Protein AF-F5VV48-F1 (afdb_monomer_lite)

pLDDT: mean 83.0, std 11.46, range [44.12, 96.56]

Sequence (62 aa):
MNTTFDTIYKDYPVKPYISTNRDMEAPKPVPKRNMELLEDNLLAGDIMLLWRIQFGTFTTKT

Structure (mmCIF, N/CA/C/O backbone):
data_AF-F5VV48-F1
#
_entry.id   AF-F5VV48-F1
#
loop_
_atom_site.group_PDB
_atom_site.id
_atom_site.type_symbol
_atom_site.label_atom_id
_atom_site.label_alt_id
_atom_site.label_comp_id
_atom_site.label_asym_id
_atom_site.label_entity_id
_atom_site.label_seq_id
_atom_site.pdbx_PDB_ins_code
_atom_site.Cartn_x
_atom_site.Cartn_y
_atom_site.Cartn_z
_atom_site.occupancy
_atom_site.B_iso_or_equiv
_atom_site.auth_seq_id
_atom_site.auth_comp_id
_atom_site.auth_asym_id
_atom_site.auth_atom_id
_atom_site.pdbx_PDB_model_num
ATOM 1 N N . MET A 1 1 ? 7.224 9.014 -21.939 1.00 44.12 1 MET A N 1
ATOM 2 C CA . MET A 1 1 ? 6.404 8.047 -21.175 1.00 44.12 1 MET A CA 1
ATOM 3 C C . MET A 1 1 ? 7.347 7.002 -20.599 1.00 44.12 1 MET A C 1
ATOM 5 O O . MET A 1 1 ? 8.202 6.530 -21.338 1.00 44.12 1 MET A O 1
ATOM 9 N N . ASN A 1 2 ? 7.267 6.737 -19.291 1.00 54.25 2 ASN A N 1
ATOM 10 C CA . ASN A 1 2 ? 8.246 5.962 -18.514 1.00 54.25 2 ASN A CA 1
ATOM 11 C C . ASN A 1 2 ? 8.231 4.471 -18.888 1.00 54.25 2 ASN A C 1
ATOM 13 O O . ASN A 1 2 ? 7.618 3.660 -18.197 1.00 54.25 2 ASN A O 1
ATOM 17 N N . THR A 1 3 ? 8.938 4.106 -19.956 1.00 57.03 3 THR A N 1
ATOM 18 C CA . THR A 1 3 ? 9.089 2.726 -20.450 1.00 57.03 3 THR A CA 1
ATOM 19 C C . THR A 1 3 ? 9.546 1.739 -19.375 1.00 57.03 3 THR A C 1
ATOM 21 O O . THR A 1 3 ? 9.201 0.563 -19.452 1.00 57.03 3 THR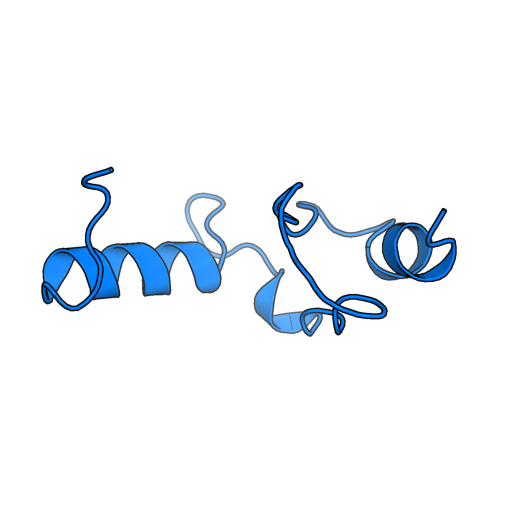 A O 1
ATOM 24 N N . THR A 1 4 ? 10.257 2.212 -18.350 1.00 68.75 4 THR A N 1
ATOM 25 C CA . THR A 1 4 ? 10.788 1.414 -17.240 1.00 68.75 4 THR A CA 1
ATOM 26 C C . THR A 1 4 ? 9.728 0.967 -16.231 1.00 68.75 4 THR A C 1
ATOM 28 O O . THR A 1 4 ? 9.816 -0.137 -15.713 1.00 68.75 4 THR A O 1
ATOM 31 N N . PHE A 1 5 ? 8.717 1.786 -15.923 1.00 74.81 5 PHE A N 1
ATOM 32 C CA . PHE A 1 5 ? 7.763 1.455 -14.850 1.00 74.81 5 PHE A CA 1
ATOM 33 C C . PHE A 1 5 ? 6.790 0.361 -15.307 1.00 74.81 5 PHE A C 1
ATOM 35 O O . PHE A 1 5 ? 6.576 -0.625 -14.605 1.00 74.81 5 PHE A O 1
ATOM 42 N N . ASP A 1 6 ? 6.276 0.477 -16.533 1.00 76.69 6 ASP A N 1
ATOM 43 C CA . ASP A 1 6 ? 5.399 -0.542 -17.114 1.00 76.69 6 ASP A CA 1
ATOM 44 C C . ASP A 1 6 ? 6.113 -1.872 -17.377 1.00 76.69 6 ASP A C 1
ATOM 46 O O . ASP A 1 6 ? 5.466 -2.915 -17.324 1.00 76.69 6 ASP A O 1
ATOM 50 N N . THR A 1 7 ? 7.432 -1.867 -17.608 1.00 81.44 7 THR A N 1
ATOM 51 C CA . THR A 1 7 ? 8.218 -3.110 -17.676 1.00 81.44 7 THR A CA 1
ATOM 52 C C . THR A 1 7 ? 8.469 -3.708 -16.297 1.00 81.44 7 THR A C 1
ATOM 54 O O . THR A 1 7 ? 8.295 -4.913 -16.139 1.00 81.44 7 THR A O 1
ATOM 57 N N . ILE A 1 8 ? 8.830 -2.900 -15.292 1.00 82.94 8 ILE A N 1
ATOM 58 C CA . ILE A 1 8 ? 9.098 -3.385 -13.925 1.00 82.94 8 ILE A CA 1
ATOM 59 C C . ILE A 1 8 ? 7.863 -4.060 -13.317 1.00 82.94 8 ILE A C 1
ATOM 61 O O . ILE A 1 8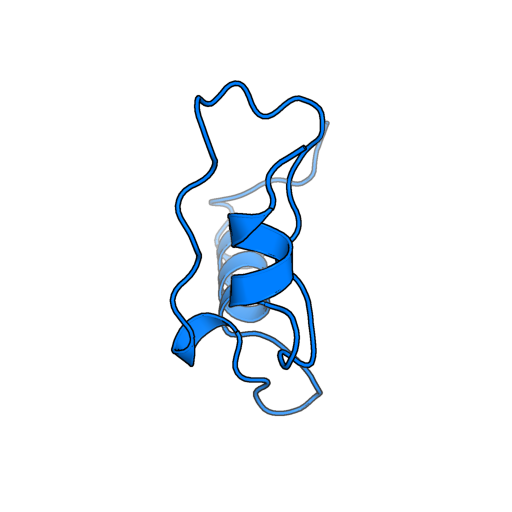 ? 8.008 -5.094 -12.670 1.00 82.94 8 ILE A O 1
ATOM 65 N N . TYR A 1 9 ? 6.664 -3.507 -13.537 1.00 83.06 9 TYR A N 1
ATOM 66 C CA . TYR A 1 9 ? 5.413 -4.015 -12.954 1.00 83.06 9 TYR A CA 1
ATOM 67 C C . TYR A 1 9 ? 4.544 -4.828 -13.920 1.00 83.06 9 TYR A C 1
ATOM 69 O O . TYR A 1 9 ? 3.368 -5.042 -13.636 1.00 83.06 9 TYR A O 1
ATOM 77 N N . LYS A 1 10 ? 5.080 -5.269 -15.065 1.00 84.56 10 LYS A N 1
ATOM 78 C CA . LYS A 1 10 ? 4.299 -5.968 -16.100 1.00 84.56 10 LYS A CA 1
ATOM 79 C C . LYS A 1 10 ? 3.583 -7.213 -15.567 1.00 84.56 10 LYS A C 1
ATOM 81 O O . LYS A 1 10 ? 2.410 -7.409 -15.862 1.00 84.56 10 LYS A O 1
ATOM 86 N N . ASP A 1 11 ? 4.293 -8.011 -14.776 1.00 84.56 11 ASP A N 1
ATOM 87 C CA . ASP A 1 11 ? 3.825 -9.315 -14.289 1.00 84.56 11 ASP A CA 1
ATOM 88 C C . ASP A 1 11 ? 3.308 -9.250 -12.840 1.00 84.56 11 ASP A C 1
ATOM 90 O O . ASP A 1 11 ? 3.207 -10.266 -12.152 1.00 84.56 11 ASP A O 1
ATOM 94 N N . TYR A 1 12 ? 3.033 -8.043 -12.341 1.00 85.31 12 TYR A N 1
ATOM 95 C CA . TYR A 1 12 ? 2.529 -7.836 -10.989 1.00 85.31 12 TYR A CA 1
ATOM 96 C C . TYR A 1 12 ? 0.999 -7.873 -10.992 1.00 85.31 12 TYR A C 1
ATOM 98 O O . TYR A 1 12 ? 0.385 -7.313 -11.901 1.00 85.31 12 TYR A O 1
ATOM 106 N N . PRO A 1 13 ? 0.365 -8.471 -9.966 1.00 82.75 13 PRO A N 1
ATOM 107 C CA . PRO A 1 13 ? -1.093 -8.577 -9.906 1.00 82.75 13 PRO A CA 1
ATOM 108 C C . PRO A 1 13 ? -1.774 -7.208 -9.770 1.00 82.75 13 PRO A C 1
ATOM 110 O O . PRO A 1 13 ? -2.884 -7.013 -10.256 1.00 82.75 13 PRO A O 1
ATOM 113 N N . VAL A 1 14 ? -1.093 -6.247 -9.137 1.00 85.38 14 VAL A N 1
ATOM 114 C CA . VAL A 1 14 ? -1.552 -4.868 -8.954 1.00 85.38 14 VAL A CA 1
ATOM 115 C C . VAL A 1 14 ? -0.409 -3.922 -9.314 1.00 85.38 14 VAL A C 1
ATOM 117 O O . VAL A 1 14 ? 0.741 -4.150 -8.932 1.00 85.38 14 VAL A O 1
ATOM 120 N N . LYS A 1 15 ? -0.713 -2.842 -10.041 1.00 84.81 15 LYS A N 1
ATOM 121 C CA . LYS A 1 15 ? 0.253 -1.772 -10.327 1.00 84.81 15 LYS A CA 1
ATOM 122 C C . LYS A 1 15 ? 0.216 -0.707 -9.224 1.00 84.81 15 LYS A C 1
ATOM 124 O O . LYS A 1 15 ? -0.872 -0.371 -8.758 1.00 84.81 15 LYS A O 1
ATOM 129 N N . PRO A 1 16 ? 1.364 -0.128 -8.825 1.00 81.25 16 PRO A N 1
ATOM 130 C CA . PRO A 1 16 ? 1.377 0.967 -7.861 1.00 81.25 16 PRO A CA 1
ATOM 131 C C . PRO A 1 16 ? 0.594 2.179 -8.377 1.00 81.25 16 PRO A C 1
ATOM 133 O O . PRO A 1 16 ? 0.751 2.575 -9.533 1.00 81.25 16 PRO A O 1
ATOM 136 N N . TYR A 1 17 ? -0.185 2.819 -7.505 1.00 81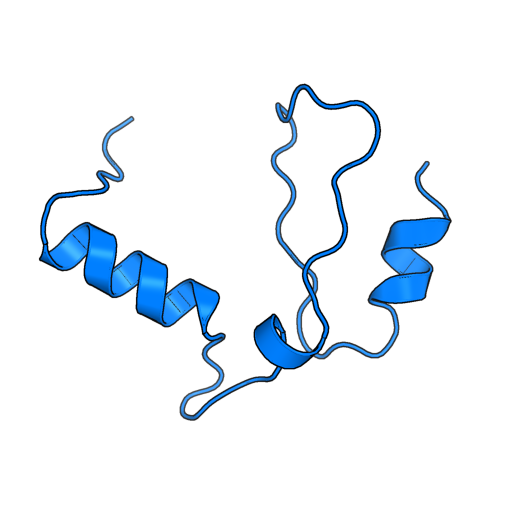.19 17 TYR A N 1
ATOM 137 C CA . TYR A 1 17 ? -0.809 4.103 -7.818 1.00 81.19 17 TYR A CA 1
ATOM 138 C C . TYR A 1 17 ? 0.242 5.224 -7.893 1.00 81.19 17 TYR A C 1
ATOM 140 O O . TYR A 1 17 ? 1.096 5.363 -7.011 1.00 81.19 17 TYR A O 1
ATOM 148 N N . ILE A 1 18 ? 0.162 6.057 -8.933 1.00 78.19 18 ILE A N 1
ATOM 149 C CA . ILE A 1 18 ? 0.999 7.249 -9.109 1.00 78.19 18 ILE A CA 1
ATOM 150 C C . ILE A 1 18 ? 0.066 8.450 -9.261 1.00 78.19 18 ILE A C 1
ATOM 152 O O . ILE A 1 18 ? -0.700 8.521 -10.216 1.00 78.19 18 ILE A O 1
ATOM 156 N N . SER A 1 19 ? 0.132 9.394 -8.317 1.00 78.69 19 SER A N 1
ATOM 157 C CA . SER A 1 19 ? -0.649 10.635 -8.391 1.00 78.69 19 SER A CA 1
ATOM 158 C C . SER A 1 19 ? -0.278 11.451 -9.632 1.00 78.69 19 SER A C 1
ATOM 160 O O . SER A 1 19 ? 0.905 11.601 -9.942 1.00 78.69 19 SER A O 1
ATOM 162 N N . THR A 1 20 ? -1.280 12.026 -10.301 1.00 77.00 20 THR A N 1
ATOM 163 C CA . THR A 1 20 ? -1.102 12.900 -11.474 1.00 77.00 20 THR A CA 1
ATOM 164 C C . THR A 1 20 ? -0.349 14.185 -11.140 1.00 77.00 20 THR A C 1
ATOM 166 O O . THR A 1 20 ? 0.360 14.711 -11.987 1.00 77.00 20 THR A O 1
ATOM 169 N N . ASN A 1 21 ? -0.462 14.656 -9.895 1.00 77.31 21 ASN A N 1
ATOM 170 C CA . ASN A 1 21 ? 0.212 15.857 -9.393 1.00 77.31 21 ASN A CA 1
ATOM 171 C C . ASN A 1 21 ? 1.546 15.528 -8.708 1.00 77.31 21 ASN A C 1
ATOM 173 O O . ASN A 1 21 ? 2.051 16.324 -7.916 1.00 77.31 21 ASN A O 1
ATOM 177 N N . ARG A 1 22 ? 2.093 14.322 -8.914 1.00 68.62 22 ARG A N 1
ATOM 178 C CA . ARG A 1 22 ? 3.353 13.935 -8.283 1.00 68.62 22 ARG A CA 1
ATOM 179 C C . ARG A 1 22 ? 4.505 14.674 -8.955 1.00 68.62 22 ARG A C 1
ATOM 181 O O . ARG A 1 22 ? 4.965 14.280 -10.020 1.00 68.62 22 ARG A O 1
ATOM 188 N N . ASP A 1 23 ? 4.979 15.707 -8.275 1.00 66.44 23 ASP A N 1
ATOM 189 C CA . ASP A 1 23 ? 6.103 16.532 -8.701 1.00 66.44 23 ASP A CA 1
ATOM 190 C C . ASP A 1 23 ? 7.426 15.801 -8.406 1.00 66.44 23 ASP A C 1
ATOM 192 O O . ASP A 1 23 ? 8.038 15.972 -7.352 1.00 66.44 23 ASP A O 1
ATOM 196 N N . MET A 1 24 ? 7.811 14.845 -9.259 1.00 60.06 24 MET A N 1
ATOM 197 C CA . MET A 1 24 ? 9.096 14.142 -9.147 1.00 60.06 24 MET A CA 1
ATOM 198 C C . MET A 1 24 ? 9.653 13.775 -10.525 1.00 60.06 24 MET A C 1
ATOM 200 O O . MET A 1 24 ? 8.968 13.136 -11.328 1.00 60.06 24 MET A O 1
ATOM 204 N N . GLU A 1 25 ? 10.938 14.072 -10.746 1.00 63.34 25 GLU A N 1
ATOM 205 C CA . GLU A 1 25 ? 11.757 13.368 -11.735 1.00 63.34 25 GLU A CA 1
ATOM 206 C C . GLU A 1 25 ? 11.701 11.864 -11.424 1.00 63.34 25 GLU A C 1
ATOM 208 O O . GLU A 1 25 ? 12.188 11.424 -10.389 1.00 63.34 25 GLU A O 1
ATOM 213 N N . ALA A 1 26 ? 11.037 11.101 -12.298 1.00 66.00 26 ALA A N 1
ATOM 214 C CA . ALA A 1 26 ? 10.895 9.642 -12.297 1.00 66.00 26 ALA A CA 1
ATOM 215 C C . ALA A 1 26 ? 10.605 8.979 -10.917 1.00 66.00 26 ALA A C 1
ATOM 217 O O . ALA A 1 26 ? 11.513 8.765 -10.109 1.00 66.00 26 ALA A O 1
ATOM 218 N N . PRO A 1 27 ? 9.360 8.541 -10.633 1.00 68.50 27 PRO A N 1
ATOM 219 C CA . PRO A 1 27 ? 9.036 7.895 -9.362 1.00 68.50 27 PRO A CA 1
ATOM 220 C C . PRO A 1 27 ? 9.896 6.644 -9.132 1.00 68.50 27 PRO A C 1
ATOM 222 O O . PRO A 1 27 ? 9.943 5.741 -9.969 1.00 68.50 27 PRO A O 1
ATOM 225 N N . LYS A 1 28 ? 10.552 6.580 -7.964 1.00 78.38 28 LYS A N 1
ATOM 226 C CA . LYS A 1 28 ? 11.311 5.397 -7.542 1.00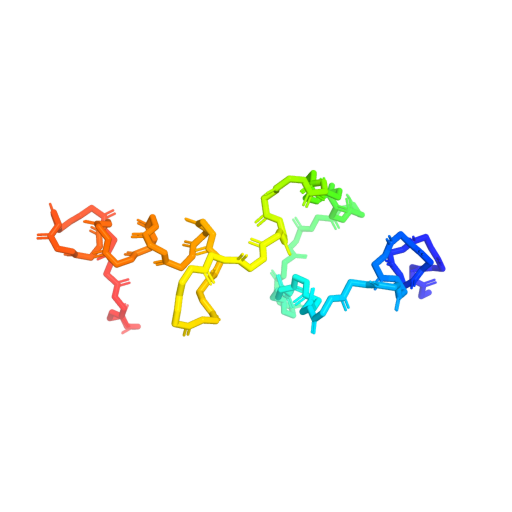 78.38 28 LYS A CA 1
ATOM 227 C C . LYS A 1 28 ? 10.396 4.165 -7.519 1.00 78.38 28 LYS A C 1
ATOM 229 O O . LYS A 1 28 ? 9.285 4.261 -6.987 1.00 78.38 28 LYS A O 1
ATOM 234 N N . PRO A 1 29 ? 10.852 3.014 -8.041 1.00 82.06 29 PRO A N 1
ATOM 235 C CA . PRO A 1 29 ? 10.061 1.796 -8.015 1.00 82.06 29 PRO A CA 1
ATOM 23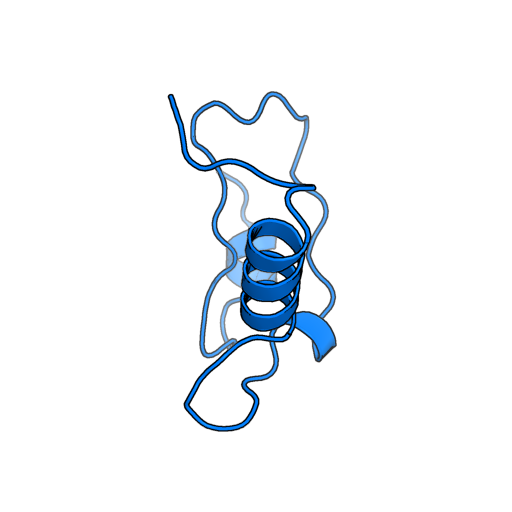6 C C . PRO A 1 29 ? 9.860 1.301 -6.574 1.00 82.06 29 PRO A C 1
ATOM 238 O O . PRO A 1 29 ? 10.791 1.237 -5.772 1.00 82.06 29 PRO A O 1
ATOM 241 N N . VAL A 1 30 ? 8.621 0.928 -6.262 1.00 84.88 30 VAL A N 1
ATOM 242 C CA . VAL A 1 30 ? 8.246 0.114 -5.104 1.00 84.88 30 VAL A CA 1
ATOM 243 C C . VAL A 1 30 ? 8.881 -1.286 -5.220 1.00 84.88 30 VAL A C 1
ATOM 245 O O . VAL A 1 30 ? 8.753 -1.913 -6.277 1.00 84.88 30 VAL A O 1
ATOM 248 N N . PRO A 1 31 ? 9.544 -1.802 -4.166 1.00 86.56 31 PRO A N 1
ATOM 249 C CA . PRO A 1 31 ? 10.127 -3.145 -4.164 1.00 86.56 31 PRO A CA 1
ATOM 250 C C . PRO A 1 31 ? 9.098 -4.258 -4.391 1.00 86.56 31 PRO A C 1
ATOM 252 O O . PRO A 1 31 ? 7.974 -4.162 -3.900 1.00 86.56 31 PRO A O 1
ATOM 255 N N . LYS A 1 32 ? 9.520 -5.361 -5.031 1.00 85.00 32 LYS A N 1
ATOM 256 C CA . LYS A 1 32 ? 8.643 -6.493 -5.382 1.00 85.00 32 LYS A CA 1
ATOM 257 C C . LYS A 1 32 ? 7.826 -7.030 -4.212 1.00 85.00 32 LYS A C 1
ATOM 259 O O . LYS A 1 32 ? 6.610 -7.112 -4.302 1.00 85.00 32 LYS A O 1
ATOM 264 N N . ARG A 1 33 ? 8.504 -7.308 -3.097 1.00 88.06 33 ARG A N 1
ATOM 265 C CA . ARG A 1 33 ? 7.906 -7.837 -1.864 1.00 88.06 33 ARG A CA 1
ATOM 266 C C . ARG A 1 33 ? 6.739 -6.992 -1.345 1.00 88.06 33 ARG A C 1
ATOM 268 O O . ARG A 1 33 ? 5.817 -7.516 -0.745 1.00 88.06 33 ARG A O 1
ATOM 275 N N . ASN A 1 34 ? 6.765 -5.678 -1.567 1.00 89.62 34 ASN A N 1
ATOM 276 C CA . ASN A 1 34 ? 5.713 -4.782 -1.079 1.00 89.62 34 ASN A CA 1
ATOM 277 C C . ASN A 1 34 ? 4.477 -4.764 -1.994 1.00 89.62 34 ASN A C 1
ATOM 279 O O . ASN A 1 34 ? 3.482 -4.128 -1.655 1.00 89.62 34 ASN A O 1
ATOM 283 N N . MET A 1 35 ? 4.563 -5.428 -3.146 1.00 89.94 35 MET A N 1
ATOM 284 C CA . MET A 1 35 ? 3.495 -5.575 -4.128 1.00 89.94 35 MET A CA 1
ATOM 285 C C . MET A 1 35 ? 2.959 -7.016 -4.194 1.00 89.94 35 MET A C 1
ATOM 287 O O . MET A 1 35 ? 2.174 -7.341 -5.083 1.00 89.94 35 MET A O 1
ATOM 291 N N . GLU A 1 36 ? 3.415 -7.890 -3.295 1.00 90.12 36 GLU A N 1
ATOM 292 C CA . GLU A 1 36 ? 2.852 -9.226 -3.123 1.00 90.12 36 GLU A CA 1
ATOM 293 C C . GLU A 1 36 ? 1.528 -9.106 -2.364 1.00 90.12 36 GLU A C 1
ATOM 295 O O . GLU A 1 36 ? 1.444 -8.405 -1.352 1.00 90.12 36 GLU A O 1
ATOM 300 N N . LEU A 1 37 ? 0.489 -9.757 -2.889 1.00 92.44 37 LEU A N 1
ATOM 301 C CA . LEU A 1 37 ? -0.814 -9.810 -2.239 1.00 92.44 37 LEU A CA 1
ATOM 302 C C . LEU A 1 37 ? -0.724 -10.695 -0.997 1.00 92.44 37 LEU A C 1
ATOM 304 O O . LEU A 1 37 ? -0.183 -11.801 -1.037 1.00 92.44 37 LEU A O 1
ATOM 308 N N . LEU A 1 38 ? -1.267 -10.180 0.093 1.00 91.44 38 LEU A N 1
ATOM 309 C CA . LEU A 1 38 ? -1.511 -10.889 1.335 1.00 91.44 38 LEU A CA 1
ATOM 310 C C . LEU A 1 38 ? -2.913 -11.519 1.279 1.00 91.44 38 LEU A C 1
ATOM 312 O O . LEU A 1 38 ? -3.567 -11.542 0.231 1.00 91.44 38 LEU A O 1
ATOM 316 N N . GLU A 1 39 ? -3.377 -12.032 2.417 1.00 92.25 39 GLU A N 1
ATOM 317 C CA . GLU A 1 39 ? -4.763 -12.472 2.578 1.00 92.25 39 GLU A CA 1
ATOM 318 C C . GLU A 1 39 ? -5.747 -11.358 2.174 1.00 92.25 39 GLU A C 1
ATOM 320 O O . GLU A 1 39 ? -5.418 -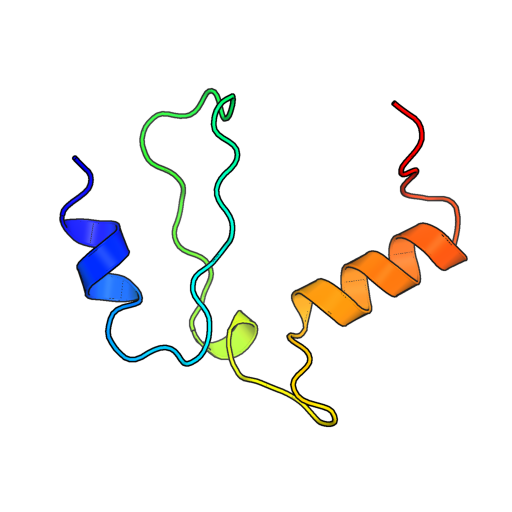10.167 2.173 1.00 92.25 39 GLU A O 1
ATOM 325 N N . ASP A 1 40 ? -6.946 -11.762 1.754 1.00 91.31 40 ASP A N 1
ATOM 326 C CA . ASP A 1 40 ? -8.018 -10.863 1.306 1.00 91.31 40 ASP A CA 1
ATOM 327 C C . ASP A 1 40 ? -7.673 -9.961 0.104 1.00 91.31 40 ASP A C 1
ATOM 329 O O . ASP A 1 40 ? -8.372 -8.986 -0.172 1.00 91.31 40 ASP A O 1
ATOM 333 N N . ASN A 1 41 ? -6.633 -10.308 -0.666 1.00 90.88 41 ASN A N 1
ATOM 334 C CA . ASN A 1 41 ? -6.127 -9.524 -1.800 1.00 90.88 41 ASN A CA 1
ATOM 335 C C . ASN A 1 41 ? -5.636 -8.117 -1.405 1.00 90.88 41 ASN A C 1
ATOM 337 O O . ASN A 1 41 ? -5.742 -7.179 -2.198 1.00 90.88 41 ASN A O 1
ATOM 341 N N . LEU A 1 42 ? -5.085 -7.966 -0.198 1.00 92.25 42 LEU A N 1
ATOM 342 C CA . LEU A 1 42 ? -4.523 -6.701 0.281 1.00 92.25 42 LEU A CA 1
ATOM 343 C C . LEU A 1 42 ? -3.013 -6.624 0.046 1.00 92.25 42 LEU A C 1
ATOM 345 O O . LEU A 1 42 ? -2.293 -7.603 0.227 1.00 92.25 42 LEU A O 1
ATOM 349 N N . LEU A 1 43 ? -2.496 -5.443 -0.289 1.00 93.19 43 LEU A N 1
ATOM 350 C CA . LEU A 1 43 ? -1.059 -5.181 -0.249 1.00 93.19 43 LEU A CA 1
ATOM 351 C C . LEU A 1 43 ? -0.629 -4.769 1.161 1.00 93.19 43 LEU A C 1
ATOM 353 O O . LEU A 1 43 ? -1.384 -4.162 1.922 1.00 93.19 43 LEU A O 1
ATOM 357 N N . ALA A 1 44 ? 0.648 -4.980 1.488 1.00 92.94 44 ALA A N 1
ATOM 358 C CA . ALA A 1 44 ? 1.231 -4.460 2.730 1.00 92.94 44 ALA A CA 1
ATOM 359 C C . ALA A 1 44 ? 1.048 -2.931 2.869 1.00 92.94 44 ALA A C 1
ATOM 361 O O . ALA A 1 44 ? 0.905 -2.410 3.976 1.00 92.94 44 ALA A O 1
ATOM 362 N N . GLY A 1 45 ? 1.031 -2.212 1.740 1.00 91.69 45 GLY A N 1
ATOM 363 C CA . GLY A 1 45 ? 0.737 -0.780 1.693 1.00 91.69 45 GLY A CA 1
ATOM 364 C C . GLY A 1 45 ? -0.681 -0.430 2.152 1.00 91.69 45 GLY A C 1
ATOM 365 O O . GLY A 1 45 ? -0.847 0.562 2.862 1.00 91.69 45 GLY A O 1
ATOM 366 N N . ASP A 1 46 ? -1.674 -1.258 1.818 1.00 92.31 46 ASP A N 1
ATOM 367 C CA . ASP A 1 46 ? -3.075 -1.036 2.193 1.00 92.31 46 ASP A CA 1
ATOM 368 C C . ASP A 1 46 ? -3.253 -1.182 3.705 1.00 92.31 46 ASP A C 1
ATOM 370 O O . ASP A 1 46 ? -3.805 -0.297 4.359 1.00 92.31 46 ASP A O 1
ATOM 374 N N . ILE A 1 47 ? -2.685 -2.242 4.288 1.00 94.56 47 ILE A N 1
ATOM 375 C CA . ILE A 1 47 ? -2.706 -2.477 5.740 1.00 94.56 47 ILE A CA 1
ATOM 376 C C . ILE A 1 47 ? -2.036 -1.315 6.485 1.00 94.56 47 ILE A C 1
ATOM 378 O O . ILE A 1 47 ? -2.582 -0.795 7.459 1.00 94.56 47 ILE A O 1
ATOM 382 N N . MET A 1 48 ? -0.877 -0.855 6.003 1.00 94.12 48 MET A N 1
ATOM 383 C CA . MET A 1 48 ? -0.185 0.296 6.589 1.00 94.12 48 MET A CA 1
ATOM 384 C C . MET A 1 48 ? -1.018 1.577 6.512 1.00 94.12 48 MET A C 1
ATOM 386 O O . MET A 1 48 ? -1.013 2.367 7.459 1.00 94.12 48 MET A O 1
ATOM 390 N N . LEU A 1 49 ? -1.734 1.803 5.409 1.00 92.31 49 LEU A N 1
ATOM 391 C CA . LEU A 1 49 ? -2.605 2.965 5.266 1.00 92.31 49 LEU A CA 1
ATOM 392 C C . LEU A 1 49 ? -3.785 2.899 6.245 1.00 92.31 49 LEU A C 1
ATOM 394 O O . LEU A 1 49 ? -4.060 3.891 6.924 1.00 92.31 49 LEU A O 1
ATOM 398 N N . LEU A 1 50 ? -4.420 1.730 6.379 1.00 93.50 50 LEU A N 1
ATOM 399 C CA . LEU A 1 50 ? -5.490 1.494 7.352 1.00 93.50 50 LEU A CA 1
ATOM 400 C C . LEU A 1 50 ? -5.012 1.742 8.788 1.00 93.50 50 LEU A C 1
ATOM 402 O O . LEU A 1 50 ? -5.684 2.443 9.546 1.00 93.50 50 LEU A O 1
ATOM 406 N N . TRP A 1 51 ? -3.823 1.257 9.156 1.00 95.94 51 TRP A N 1
ATOM 407 C CA . TRP A 1 51 ? -3.227 1.544 10.465 1.00 95.94 51 TRP A CA 1
ATOM 408 C C . TRP A 1 51 ? -2.977 3.032 10.681 1.00 95.94 51 TRP A C 1
ATOM 410 O O . TRP A 1 51 ? -3.280 3.555 11.752 1.00 95.94 51 TRP A O 1
ATOM 420 N N . ARG A 1 52 ? -2.452 3.744 9.678 1.00 96.56 52 ARG A N 1
ATOM 421 C CA . ARG A 1 52 ? -2.207 5.186 9.811 1.00 96.56 52 ARG A CA 1
ATOM 422 C C . ARG A 1 52 ? -3.491 5.973 10.048 1.00 96.56 52 ARG A C 1
ATOM 424 O O . ARG A 1 52 ? -3.470 6.903 10.856 1.00 96.56 52 ARG A O 1
ATOM 431 N N . ILE A 1 53 ? -4.577 5.585 9.379 1.00 94.56 53 ILE A N 1
ATOM 432 C CA . ILE A 1 53 ? -5.911 6.154 9.597 1.00 94.56 53 ILE A CA 1
ATOM 433 C C . ILE A 1 53 ? -6.389 5.837 11.019 1.00 94.56 53 ILE A C 1
ATOM 435 O O . ILE A 1 53 ? -6.762 6.754 11.747 1.00 94.56 53 ILE A O 1
ATOM 439 N N . GLN A 1 54 ? -6.306 4.573 11.449 1.00 94.56 54 GLN A N 1
ATOM 440 C CA . GLN A 1 54 ? -6.729 4.141 12.787 1.00 94.56 54 GLN A CA 1
ATOM 441 C C . GLN A 1 54 ? -5.970 4.864 13.910 1.00 94.56 54 GLN A C 1
ATOM 443 O O . GLN A 1 54 ? -6.563 5.248 14.916 1.00 94.56 54 GLN A O 1
ATOM 448 N N . PHE A 1 55 ? -4.665 5.079 13.741 1.00 95.69 55 PHE A N 1
ATOM 449 C CA . PHE A 1 55 ? -3.835 5.805 14.706 1.00 95.69 55 PHE A CA 1
ATOM 450 C C . PHE A 1 55 ? -3.936 7.335 14.585 1.00 95.69 55 PHE A C 1
ATOM 452 O O . PHE A 1 55 ? -3.254 8.044 15.320 1.00 95.69 55 PHE A O 1
ATOM 459 N N . GLY A 1 56 ? -4.741 7.868 13.659 1.00 93.50 56 GLY A N 1
ATOM 460 C CA . GLY A 1 56 ? -4.903 9.314 13.468 1.00 93.50 56 GLY A CA 1
ATOM 461 C C . GLY A 1 56 ? -3.664 10.026 12.911 1.00 93.50 56 GLY A C 1
ATOM 462 O O . GLY A 1 56 ? -3.563 11.246 12.996 1.00 93.50 56 GLY A O 1
ATOM 463 N N . THR A 1 57 ? -2.719 9.283 12.327 1.00 94.50 57 THR A N 1
ATOM 464 C CA . THR A 1 57 ? -1.486 9.829 11.717 1.00 94.50 57 THR A CA 1
ATOM 465 C C . THR A 1 57 ? -1.640 10.129 10.225 1.00 94.50 57 THR A C 1
ATOM 467 O O . THR A 1 57 ? -0.733 10.676 9.598 1.00 94.50 57 THR A O 1
ATOM 470 N N . PHE A 1 58 ? -2.787 9.774 9.644 1.00 91.06 58 PHE A N 1
ATOM 471 C CA . PHE A 1 58 ? -3.170 10.101 8.276 1.00 91.06 58 PHE A CA 1
ATOM 472 C C . PHE A 1 58 ? -4.665 10.427 8.224 1.00 91.06 58 PHE A C 1
ATOM 474 O O . PHE A 1 58 ? -5.472 9.757 8.864 1.00 91.06 58 PHE A O 1
ATOM 481 N N . THR A 1 59 ? -5.035 11.457 7.463 1.00 86.00 59 THR A N 1
ATOM 482 C CA . THR A 1 59 ? -6.424 11.902 7.290 1.00 86.00 59 THR A CA 1
ATOM 483 C C . THR A 1 59 ? -6.788 11.893 5.814 1.00 86.00 59 THR A C 1
ATOM 485 O O . THR A 1 59 ? -5.975 12.252 4.968 1.00 86.00 59 THR A O 1
ATOM 488 N N . THR A 1 60 ? -8.020 11.492 5.508 1.00 82.12 60 THR A N 1
ATOM 489 C CA . THR A 1 60 ? -8.592 11.533 4.154 1.00 82.12 60 THR A CA 1
ATOM 490 C C . THR A 1 60 ? -9.405 12.804 3.895 1.00 82.12 60 THR A C 1
ATOM 492 O O . THR A 1 60 ? -9.971 12.962 2.817 1.00 82.12 60 THR A O 1
ATOM 495 N N . LYS A 1 61 ? -9.478 13.720 4.873 1.00 85.81 61 LYS A N 1
ATOM 496 C CA . LYS A 1 61 ? -10.112 15.034 4.698 1.00 85.81 61 LYS A CA 1
ATOM 497 C C . LYS A 1 61 ? -9.320 15.847 3.673 1.00 85.81 61 LYS A C 1
ATOM 499 O O . LYS A 1 61 ? -8.102 15.952 3.800 1.00 85.81 61 LYS A O 1
ATOM 504 N N . THR A 1 62 ? -10.025 16.367 2.673 1.00 68.94 62 THR A N 1
ATOM 505 C CA . THR A 1 62 ? -9.494 17.224 1.602 1.00 68.94 62 THR A CA 1
ATOM 506 C C . THR A 1 62 ? -9.754 18.686 1.926 1.00 68.94 62 THR A C 1
ATOM 508 O O . THR A 1 62 ? -10.805 18.953 2.555 1.00 68.94 62 THR A O 1
#

Radius of gyration: 13.66 Å; chains: 1; bounding box: 22×30×36 Å

Foldseek 3Di:
DPPPQCVVCVPQPDRDDDDPPPPDDDDDDDDPQQRDADPPRDGPVRVVVVVCVVVVVDDPDD

Secondary structure (DSSP, 8-state):
--HHHHHHTTT-SSPPP--TT---SSPPPPPGGGGSB-GGG-BHHHHHHHHHHHTTSS----

Organism: NCBI:txid1005704